Protein AF-A0A8J6KWZ3-F1 (afdb_monomer_lite)

Foldseek 3Di:
DVVPCPVVNLVVLVVLVVVVVVDPDRDDDDPVSVVSNVCVPDPPSVVVVLVVVLVVCVVVLVVVLVVLVVLVVVVVVVPDCVVVVVQVVVLQVFLVVCVVPPVGNDDPGDDPVCVVVVVVDDDPDDDDDDDPDPDPDVVSVVVNVPDDPVVSVVSVVVNVCSVVPPD

Radius of gyration: 32.58 Å; chains: 1; bounding box: 69×34×87 Å

pLDDT: mean 71.73, std 14.13, range [34.28, 93.94]

Secondary structure (DSSP, 8-state):
-GGGS-HHHHHHHHHHHHHHTT-TTPPPPPHHHHHHHHHHTSTTHHHHHHHHHHHHHHHHHHHHHHHHHHHHHHHHHT-SHHHHHHHHHHHHHHHHHTTT-TTTSS-S---GGGGGGGGG---SS---------PPPHHHHHHHHH--HHHHHHHHHHHHHHHHT--

Structure (mmCIF, N/CA/C/O backbone):
data_AF-A0A8J6KWZ3-F1
#
_entry.id   AF-A0A8J6KWZ3-F1
#
loop_
_atom_site.group_PDB
_atom_site.id
_atom_site.type_symbol
_atom_site.label_atom_id
_atom_site.label_alt_id
_atom_site.label_comp_id
_atom_site.label_asym_id
_atom_site.label_entity_id
_atom_site.label_seq_id
_atom_site.pdbx_PDB_ins_code
_atom_site.Cartn_x
_atom_site.Cartn_y
_atom_site.Cartn_z
_atom_site.occupancy
_atom_site.B_iso_or_equiv
_atom_site.auth_seq_id
_atom_site.auth_comp_id
_atom_site.auth_asym_id
_atom_site.auth_atom_id
_atom_site.pdbx_PDB_model_num
ATOM 1 N N . PHE A 1 1 ? -6.671 -6.150 21.571 1.00 34.28 1 PHE A N 1
ATOM 2 C CA . PHE A 1 1 ? -7.183 -5.910 22.936 1.00 34.28 1 PHE A CA 1
ATOM 3 C C . PHE A 1 1 ? -8.711 -5.976 22.992 1.00 34.28 1 PHE A C 1
ATO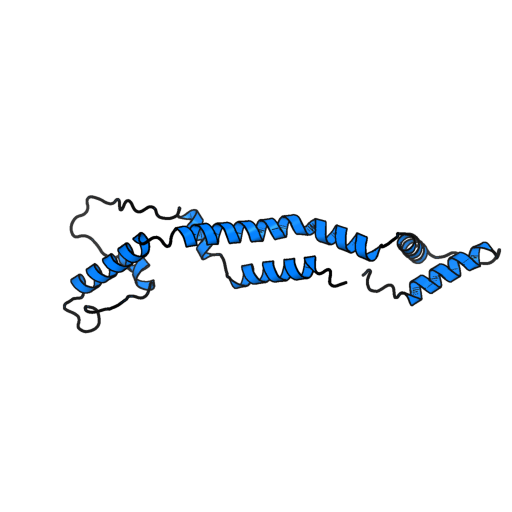M 5 O O . PHE A 1 1 ? -9.200 -6.754 23.791 1.00 34.28 1 PHE A O 1
ATOM 12 N N . PHE A 1 2 ? -9.466 -5.283 22.126 1.00 42.06 2 PHE A N 1
ATOM 13 C CA . PHE A 1 2 ? -10.944 -5.263 22.202 1.00 42.06 2 PHE A CA 1
ATOM 14 C C . PHE A 1 2 ? -11.694 -6.462 21.596 1.00 42.06 2 PHE A C 1
ATOM 16 O O . PHE A 1 2 ? -12.779 -6.770 22.063 1.00 42.06 2 PHE A O 1
ATOM 23 N N . GLN A 1 3 ? -11.103 -7.216 20.662 1.00 44.75 3 GLN A N 1
ATOM 24 C CA . GLN A 1 3 ? -11.673 -8.490 20.170 1.00 44.75 3 GLN A CA 1
ATOM 25 C C . GLN A 1 3 ? -11.724 -9.608 21.236 1.00 44.75 3 GLN A C 1
ATOM 27 O O . GLN A 1 3 ? -12.146 -10.719 20.938 1.00 44.75 3 GLN A O 1
ATOM 32 N N . ARG A 1 4 ? -11.234 -9.354 22.458 1.00 43.41 4 ARG A N 1
ATOM 33 C CA . ARG A 1 4 ? -11.004 -10.384 23.481 1.00 43.41 4 ARG A CA 1
ATOM 34 C C . ARG A 1 4 ? -11.913 -10.283 24.703 1.00 43.41 4 ARG A C 1
ATOM 36 O O . ARG A 1 4 ? -11.865 -11.187 25.527 1.00 43.41 4 ARG A O 1
ATOM 43 N N . ALA A 1 5 ? -12.734 -9.239 24.811 1.00 51.12 5 ALA A N 1
ATOM 44 C CA . ALA A 1 5 ? -13.863 -9.284 25.728 1.00 51.12 5 ALA A CA 1
ATOM 45 C C . ALA A 1 5 ? -14.888 -10.228 25.089 1.00 51.12 5 ALA A C 1
ATOM 47 O O . ALA A 1 5 ? -15.648 -9.829 24.207 1.00 51.12 5 ALA A O 1
ATOM 48 N N . HIS A 1 6 ? -14.802 -11.515 25.432 1.00 57.03 6 HIS A N 1
ATOM 49 C CA . HIS A 1 6 ? -15.751 -12.523 24.972 1.00 57.03 6 HIS A CA 1
ATOM 50 C C . HIS A 1 6 ? -17.168 -12.019 25.272 1.00 57.03 6 HIS A C 1
ATOM 52 O O . HIS A 1 6 ? -17.401 -11.494 26.362 1.00 57.03 6 HIS A O 1
ATOM 58 N N . SER A 1 7 ? -18.118 -12.180 24.343 1.00 59.66 7 SER A N 1
ATOM 59 C CA . SER A 1 7 ? -19.528 -11.828 24.586 1.00 59.66 7 SER A CA 1
ATOM 60 C C . SER A 1 7 ? -20.038 -12.386 25.919 1.00 59.66 7 SER A C 1
ATOM 62 O O . SER A 1 7 ? -20.806 -11.714 26.595 1.00 59.66 7 SER A O 1
ATOM 64 N N . ASP A 1 8 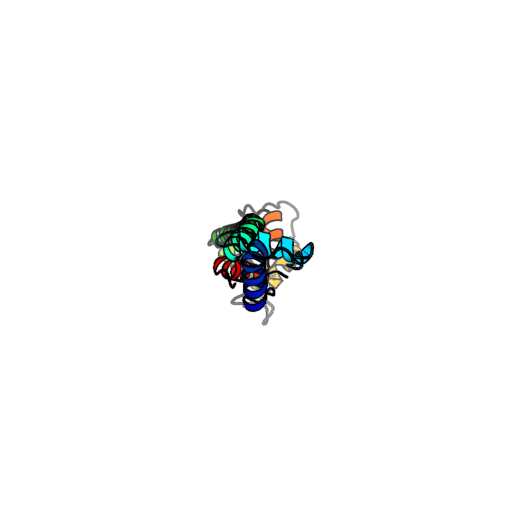? -19.521 -13.540 26.349 1.00 58.34 8 ASP A N 1
ATOM 65 C CA . ASP A 1 8 ? -19.830 -14.182 27.630 1.00 58.34 8 ASP A CA 1
ATOM 66 C C . ASP A 1 8 ? -19.399 -13.369 28.870 1.00 58.34 8 ASP A C 1
ATOM 68 O O . ASP A 1 8 ? -20.026 -13.473 29.924 1.00 58.34 8 ASP A O 1
ATOM 72 N N . GLU A 1 9 ? -18.322 -12.581 28.787 1.00 63.56 9 GLU A N 1
ATOM 73 C CA . GLU A 1 9 ? -17.855 -11.707 29.875 1.00 63.56 9 GLU A CA 1
ATOM 74 C C . GLU A 1 9 ? -18.677 -10.417 29.940 1.00 63.56 9 GLU A C 1
ATOM 76 O O . GLU A 1 9 ? -19.083 -10.011 31.028 1.00 63.56 9 GLU A O 1
ATOM 81 N N . LEU A 1 10 ? -18.997 -9.828 28.781 1.00 64.69 10 LEU A N 1
ATOM 82 C CA . LEU A 1 10 ? -19.888 -8.666 28.689 1.00 64.69 10 LEU A CA 1
ATOM 83 C C . LEU A 1 10 ? -21.315 -8.995 29.156 1.00 64.69 10 LEU A C 1
ATOM 85 O O . LEU A 1 10 ? -21.965 -8.194 29.821 1.00 64.69 10 LEU A O 1
ATOM 89 N N . GLU A 1 11 ? -21.814 -10.187 28.832 1.00 65.50 11 GLU A N 1
ATOM 90 C CA . GLU A 1 11 ? -23.158 -10.606 29.229 1.00 65.50 11 GLU A CA 1
ATOM 91 C C . GLU A 1 11 ? -23.243 -10.855 30.746 1.00 65.50 11 GLU A C 1
ATOM 93 O O . GLU A 1 11 ? -24.266 -10.584 31.380 1.00 65.50 11 GLU A O 1
ATOM 98 N N . LYS A 1 12 ? -22.150 -11.333 31.360 1.00 67.38 12 LYS A N 1
ATOM 99 C CA . LYS A 1 12 ? -22.035 -11.472 32.820 1.00 67.38 12 LYS A CA 1
ATOM 100 C C . LYS A 1 12 ? -22.007 -10.114 33.516 1.00 67.38 12 LYS A C 1
ATOM 102 O O . LYS A 1 12 ? -22.691 -9.961 34.529 1.00 67.38 12 LYS A O 1
ATOM 107 N N . THR A 1 13 ? -21.279 -9.131 32.982 1.00 66.31 13 THR A N 1
ATOM 108 C CA . THR A 1 13 ? -21.238 -7.776 33.555 1.00 66.31 13 THR A CA 1
ATOM 109 C C . THR A 1 13 ? -22.562 -7.030 33.361 1.00 66.31 13 THR A C 1
ATOM 111 O O . THR A 1 13 ? -23.025 -6.382 34.300 1.00 66.31 13 THR A O 1
ATOM 114 N N . GLU A 1 14 ? -23.254 -7.196 32.226 1.00 66.25 14 GLU A N 1
ATOM 115 C CA . GLU A 1 14 ? -24.616 -6.673 32.033 1.00 66.25 14 GLU A CA 1
ATOM 116 C C . GLU A 1 14 ? -25.624 -7.283 33.018 1.00 66.25 14 GLU A C 1
ATOM 118 O O . GLU A 1 14 ? -26.388 -6.552 33.656 1.00 66.25 14 GLU A O 1
ATOM 123 N N . LYS A 1 15 ? -25.635 -8.616 33.169 1.00 68.81 15 LYS A N 1
ATOM 124 C CA . LYS A 1 15 ? -26.536 -9.312 34.104 1.00 68.81 15 LYS A CA 1
ATOM 125 C C . LYS A 1 15 ? -26.267 -8.893 35.549 1.00 68.81 15 LYS A C 1
ATOM 127 O O . LYS A 1 15 ? -27.215 -8.635 36.291 1.00 68.81 15 LYS A O 1
ATOM 132 N N . HIS A 1 16 ? -24.995 -8.761 35.933 1.00 66.12 16 HIS A N 1
ATOM 133 C CA . HIS A 1 16 ? -24.601 -8.291 37.264 1.00 66.12 16 HIS A CA 1
ATOM 134 C C . HIS A 1 16 ? -25.020 -6.835 37.507 1.00 66.12 16 HIS A C 1
ATOM 136 O O . HIS A 1 16 ? -25.589 -6.537 38.555 1.00 66.12 16 HIS A O 1
ATOM 142 N N . SER A 1 17 ? -24.834 -5.942 36.530 1.00 62.84 17 SER A N 1
ATOM 143 C CA . SER A 1 17 ? -25.254 -4.532 36.608 1.00 62.84 17 SER A CA 1
ATOM 144 C C . SER A 1 17 ? -26.777 -4.390 36.757 1.00 62.84 17 SER A C 1
ATOM 146 O O . SER A 1 17 ? -27.257 -3.636 37.607 1.00 62.84 17 SER A O 1
ATOM 148 N N . ARG A 1 18 ? -27.558 -5.177 36.000 1.00 64.12 18 ARG A N 1
ATOM 149 C CA . ARG A 1 18 ? -29.030 -5.177 36.083 1.00 64.12 18 ARG A CA 1
ATOM 150 C C . ARG A 1 18 ? -29.545 -5.761 37.403 1.00 64.12 18 ARG A C 1
ATOM 152 O O . ARG A 1 18 ? -30.416 -5.155 38.011 1.00 64.12 18 ARG A O 1
ATOM 159 N N . SER A 1 19 ? -28.987 -6.876 37.888 1.00 60.16 19 SER A N 1
ATOM 160 C CA . SER A 1 19 ? -29.378 -7.467 39.183 1.00 60.16 19 SER A CA 1
ATOM 161 C C . SER A 1 19 ? -28.928 -6.662 40.405 1.00 60.16 19 SER A C 1
ATOM 163 O O . SER A 1 19 ? -29.512 -6.817 41.476 1.00 60.16 19 SER A O 1
ATOM 165 N N . SER A 1 20 ? -27.906 -5.814 40.269 1.00 58.50 20 SER A N 1
ATOM 166 C CA . SER A 1 20 ? -27.387 -5.006 41.379 1.00 58.50 20 SER A CA 1
ATOM 167 C C . SER A 1 20 ? -28.280 -3.817 41.741 1.00 58.50 20 SER A C 1
ATOM 169 O O . SER A 1 20 ? -28.216 -3.346 42.871 1.00 58.50 20 SER A O 1
ATOM 171 N N . LYS A 1 21 ? -29.141 -3.349 40.825 1.00 55.16 21 LYS A N 1
ATOM 172 C CA . LYS A 1 21 ? -30.068 -2.233 41.090 1.00 55.16 21 LYS A CA 1
ATOM 173 C C . LYS A 1 21 ? -31.198 -2.580 42.069 1.00 55.16 21 LYS A C 1
ATOM 175 O O . LYS A 1 21 ? -31.728 -1.668 42.692 1.00 55.16 21 LYS A O 1
ATOM 180 N N . ASP A 1 22 ? -31.505 -3.866 42.250 1.00 54.03 22 ASP A N 1
ATOM 181 C CA . ASP A 1 22 ? -32.631 -4.339 43.074 1.00 54.03 22 ASP A CA 1
ATOM 182 C C . ASP A 1 22 ? -32.209 -4.943 44.430 1.00 54.03 22 ASP A C 1
ATOM 184 O O . ASP A 1 22 ? -33.054 -5.414 45.191 1.00 54.03 22 ASP A O 1
ATOM 188 N N . LYS A 1 23 ? -30.909 -4.969 44.764 1.00 54.16 23 LYS A N 1
ATOM 189 C CA . LYS A 1 23 ? -30.408 -5.565 46.016 1.00 54.16 23 LYS A CA 1
ATOM 190 C C . LYS A 1 23 ? -29.412 -4.645 46.719 1.00 54.16 23 LYS A C 1
ATOM 192 O O . LYS A 1 23 ? -28.315 -4.434 46.217 1.00 54.16 23 LYS A O 1
ATOM 197 N N . GLU A 1 24 ? -29.740 -4.225 47.945 1.00 54.19 24 GLU A N 1
ATOM 198 C CA . GLU A 1 24 ? -28.895 -3.398 48.837 1.00 54.19 24 GLU A CA 1
ATOM 199 C C . GLU A 1 24 ? -27.493 -3.980 49.150 1.00 54.19 24 GLU A C 1
ATOM 201 O O . GLU A 1 24 ? -26.665 -3.289 49.729 1.00 54.19 24 GLU A O 1
ATOM 206 N N . ASN A 1 25 ? -27.184 -5.221 48.744 1.00 52.22 25 ASN A N 1
ATOM 207 C CA . ASN A 1 25 ? -25.918 -5.919 49.028 1.00 52.22 25 ASN A CA 1
ATOM 208 C C . ASN A 1 25 ? -25.148 -6.368 47.772 1.00 52.22 25 ASN A C 1
ATOM 210 O O . ASN A 1 25 ? -24.382 -7.335 47.811 1.00 52.22 25 ASN A O 1
ATOM 214 N N . ALA A 1 26 ? -25.367 -5.726 46.627 1.00 60.16 26 ALA A N 1
ATOM 215 C CA . ALA A 1 26 ? -24.655 -6.092 45.414 1.00 60.16 26 ALA A CA 1
ATOM 216 C C . ALA A 1 26 ? -23.197 -5.595 45.422 1.00 60.16 26 ALA A C 1
ATOM 218 O O . ALA A 1 26 ? -22.923 -4.424 45.680 1.00 60.16 26 ALA A O 1
ATOM 219 N N . LYS A 1 27 ? -22.248 -6.493 45.115 1.00 66.31 27 LYS A N 1
ATOM 220 C CA . LYS A 1 27 ? -20.834 -6.134 44.912 1.00 66.31 27 LYS A CA 1
ATOM 221 C C . LYS A 1 27 ? -20.740 -5.067 43.821 1.00 66.31 27 LYS A C 1
ATOM 223 O O . LYS A 1 27 ? -21.133 -5.330 42.685 1.00 66.31 27 LYS A O 1
ATOM 228 N N . SER A 1 28 ? -20.202 -3.897 44.162 1.00 69.94 28 SER A N 1
ATOM 229 C CA . SER A 1 28 ? -19.909 -2.844 43.190 1.00 69.94 28 SER A CA 1
ATOM 230 C C . SER A 1 28 ? -18.895 -3.356 42.166 1.00 69.94 28 SER A C 1
ATOM 232 O O . SER A 1 28 ? -17.880 -3.924 42.571 1.00 69.94 28 SER A O 1
ATOM 234 N N . LEU A 1 29 ? -19.151 -3.128 40.877 1.00 72.81 29 LEU A N 1
ATOM 235 C CA . LEU A 1 29 ? -18.184 -3.389 39.804 1.00 72.81 29 LEU A CA 1
ATOM 236 C C . LEU A 1 29 ? -16.874 -2.645 40.090 1.00 72.81 29 LEU A C 1
ATOM 238 O O . LEU A 1 29 ? -16.911 -1.495 40.546 1.00 72.81 29 LEU A O 1
ATOM 242 N N . ASP A 1 30 ? -15.733 -3.272 39.822 1.00 81.31 30 ASP A N 1
ATOM 243 C CA . ASP A 1 30 ? -14.441 -2.592 39.915 1.00 81.31 30 ASP A CA 1
ATOM 244 C C . ASP A 1 30 ? -14.219 -1.626 38.727 1.00 81.31 30 ASP A C 1
ATOM 246 O O . ASP A 1 30 ? -15.001 -1.583 37.777 1.00 81.31 30 ASP A O 1
ATOM 250 N N . LYS A 1 31 ? -13.194 -0.763 38.785 1.00 82.25 31 LYS A N 1
ATOM 251 C CA . LYS A 1 31 ? -12.993 0.280 37.753 1.00 82.25 31 LYS A CA 1
ATOM 252 C C . LYS A 1 31 ? -12.809 -0.291 36.329 1.00 82.25 31 LYS A C 1
ATOM 254 O O . LYS A 1 31 ? -13.389 0.282 35.406 1.00 82.25 31 LYS A O 1
ATOM 259 N N . PRO A 1 32 ? -12.032 -1.373 36.107 1.00 84.19 32 PRO A N 1
ATOM 260 C CA . PRO A 1 32 ? -11.965 -2.037 34.803 1.00 84.19 32 PRO A CA 1
ATOM 261 C C . PRO A 1 32 ? -13.314 -2.579 34.311 1.00 84.19 32 PRO A C 1
ATOM 263 O O . PRO A 1 32 ? -13.650 -2.389 33.142 1.00 84.19 32 PRO A O 1
ATOM 266 N N . GLU A 1 33 ? -14.102 -3.212 35.183 1.00 80.69 33 GLU A N 1
ATOM 267 C CA . GLU A 1 33 ? -15.428 -3.732 34.837 1.00 80.69 33 GLU A CA 1
ATOM 268 C C . GLU A 1 33 ? -16.424 -2.609 34.514 1.00 80.69 33 GLU A C 1
ATOM 270 O O . GLU A 1 33 ? -17.189 -2.724 33.554 1.00 80.69 33 GLU A O 1
ATOM 275 N N . GLN A 1 34 ? -16.384 -1.498 35.261 1.00 81.19 34 GLN A N 1
ATOM 276 C CA . GLN A 1 34 ? -17.176 -0.295 34.972 1.00 81.19 34 GLN A CA 1
ATOM 277 C C . GLN A 1 34 ? -16.845 0.270 33.587 1.00 81.19 34 GLN A C 1
ATOM 279 O O . GLN A 1 34 ? -17.754 0.550 32.812 1.00 81.19 34 GLN A O 1
ATOM 284 N N . PHE A 1 35 ? -15.558 0.371 33.243 1.00 85.50 35 PHE A N 1
ATOM 285 C CA . PHE A 1 35 ? -15.124 0.841 31.927 1.00 85.50 35 PHE A CA 1
ATOM 286 C C . PHE A 1 35 ? -15.617 -0.070 30.793 1.00 85.50 35 PHE A C 1
ATOM 288 O O . PHE A 1 35 ? -16.139 0.414 29.791 1.00 85.50 35 PHE A O 1
ATOM 295 N N . LEU A 1 36 ? -15.497 -1.394 30.946 1.00 82.75 36 LEU A N 1
ATOM 296 C CA . LEU A 1 36 ? -15.991 -2.348 29.945 1.00 82.75 36 LEU A CA 1
ATOM 297 C C . LEU A 1 36 ? -17.515 -2.282 29.780 1.00 82.75 36 LEU A C 1
ATOM 299 O O . LEU A 1 36 ? -18.005 -2.367 28.655 1.00 82.75 36 LEU A O 1
ATOM 303 N N . TYR A 1 37 ? -18.252 -2.091 30.876 1.00 82.12 37 TYR A N 1
ATOM 304 C CA . TYR A 1 37 ? -19.698 -1.882 30.837 1.00 82.12 37 TYR A CA 1
ATOM 305 C C . TYR A 1 37 ? -20.067 -0.565 30.136 1.00 82.12 37 TYR A C 1
ATOM 307 O O . TYR A 1 37 ? -20.959 -0.540 29.297 1.00 82.12 37 TYR A O 1
ATOM 315 N N . GLU A 1 38 ? -19.362 0.536 30.398 1.00 85.12 38 GLU A N 1
ATOM 316 C CA . GLU A 1 38 ? -19.606 1.794 29.680 1.00 85.12 38 GLU A CA 1
ATOM 317 C C . GLU A 1 38 ? -19.361 1.658 28.171 1.00 85.12 38 GLU A C 1
ATOM 319 O O . GLU A 1 38 ? -20.149 2.165 27.371 1.00 85.12 38 GLU A O 1
ATOM 324 N N . LEU A 1 39 ? -18.324 0.918 27.765 1.00 85.12 39 LEU A N 1
ATOM 325 C CA . LEU A 1 39 ? -18.084 0.618 26.353 1.00 85.12 39 LEU A CA 1
ATOM 326 C C . LEU A 1 39 ? -19.193 -0.243 25.738 1.00 85.12 39 LEU A C 1
ATOM 328 O O . LEU A 1 39 ? -19.544 -0.026 24.577 1.00 85.12 39 LEU A O 1
ATOM 332 N N . SER A 1 40 ? -19.770 -1.188 26.490 1.00 82.00 40 SER A N 1
ATOM 333 C CA . SER A 1 40 ? -20.856 -2.041 25.989 1.00 82.00 40 SER A CA 1
ATOM 334 C C . SER A 1 40 ? -22.147 -1.275 25.718 1.00 82.00 40 SER A C 1
ATOM 336 O O . SER A 1 40 ? -22.949 -1.699 24.891 1.00 82.00 40 SER A O 1
ATOM 338 N N . LEU A 1 41 ? -22.356 -0.141 26.393 1.00 87.06 41 LEU A N 1
ATOM 339 C CA . LEU A 1 41 ? -23.508 0.729 26.150 1.00 87.06 41 LEU A CA 1
ATOM 340 C C . LEU A 1 41 ? -23.410 1.487 24.818 1.00 87.06 41 LEU A C 1
ATOM 342 O O . LEU A 1 41 ? -24.406 2.053 24.362 1.00 87.06 41 LEU A O 1
ATOM 346 N N . ILE A 1 42 ? -22.235 1.517 24.180 1.00 89.19 42 ILE A N 1
ATOM 347 C CA . ILE A 1 42 ? -22.042 2.206 22.906 1.00 89.19 42 ILE A CA 1
ATOM 348 C C . ILE A 1 42 ? -22.629 1.347 21.773 1.00 89.19 42 ILE A C 1
ATOM 350 O O . ILE A 1 42 ? -22.138 0.248 21.503 1.00 89.19 42 ILE A O 1
ATOM 354 N N . PRO A 1 43 ? -23.637 1.845 21.033 1.00 89.12 43 PRO A N 1
ATOM 355 C CA . PRO A 1 43 ? -24.236 1.088 19.944 1.00 89.12 43 PRO A CA 1
ATOM 356 C C . PRO A 1 43 ? -23.238 0.902 18.799 1.00 89.12 43 PRO A C 1
ATOM 358 O O . PRO A 1 43 ? -22.643 1.879 18.324 1.00 89.12 43 PRO A O 1
ATOM 361 N N . ASN A 1 44 ? -23.118 -0.336 18.313 1.00 87.88 44 ASN A N 1
ATOM 362 C CA . ASN A 1 44 ? -22.195 -0.730 17.241 1.00 87.88 44 ASN A CA 1
ATOM 363 C C . ASN A 1 44 ? -20.739 -0.344 17.564 1.00 87.88 44 ASN A C 1
ATOM 365 O O . ASN A 1 44 ? -20.034 0.254 16.747 1.00 87.88 44 ASN A O 1
ATOM 369 N N . PHE A 1 45 ? -20.312 -0.576 18.812 1.00 88.94 45 PHE A N 1
ATOM 370 C CA . PHE A 1 45 ? -18.989 -0.180 19.297 1.00 88.94 45 PHE A CA 1
ATOM 371 C C . PHE A 1 45 ? -17.856 -0.710 18.407 1.00 88.94 45 PHE A C 1
ATOM 373 O O . PHE A 1 45 ? -16.967 0.052 18.028 1.00 88.94 45 PHE A O 1
ATOM 380 N N . SER A 1 46 ? -17.916 -1.991 18.032 1.00 85.44 46 SER A N 1
ATOM 381 C CA . SER A 1 46 ? -16.898 -2.644 17.202 1.00 85.44 46 SER A CA 1
ATOM 382 C C . SER A 1 46 ? -16.757 -1.967 15.835 1.00 85.44 46 SER A C 1
ATOM 384 O O . SER A 1 46 ? -15.660 -1.583 15.429 1.00 85.44 46 SER A O 1
ATOM 386 N N . GLU A 1 47 ? -17.880 -1.722 15.162 1.00 87.50 47 GLU A N 1
ATOM 387 C CA . GLU A 1 47 ? -17.948 -1.079 13.851 1.00 87.50 47 GLU A CA 1
ATOM 388 C C . GLU A 1 47 ? -17.464 0.370 13.921 1.00 87.50 47 GLU A C 1
ATOM 390 O O . GLU A 1 47 ? -16.756 0.840 13.032 1.00 87.50 47 GLU A O 1
ATOM 395 N N . ARG A 1 48 ? -17.802 1.090 14.997 1.00 92.06 48 ARG A N 1
ATOM 396 C CA . ARG A 1 48 ? -17.334 2.464 15.216 1.00 92.06 48 ARG A CA 1
ATOM 397 C C . ARG A 1 48 ? -15.827 2.520 15.425 1.00 92.06 48 ARG A C 1
ATOM 399 O O . ARG A 1 48 ? -15.176 3.357 14.806 1.00 92.06 48 ARG A O 1
ATOM 406 N N . VAL A 1 49 ? -15.271 1.636 16.255 1.00 90.44 49 VAL A N 1
ATOM 407 C CA . VAL A 1 49 ? -13.819 1.543 16.470 1.00 90.44 49 VAL A CA 1
ATOM 408 C C . VAL A 1 49 ? -13.114 1.191 15.166 1.00 90.44 49 VAL A C 1
ATOM 410 O O . VAL A 1 49 ? -12.132 1.841 14.812 1.00 90.44 49 VAL A O 1
ATOM 413 N N . PHE A 1 50 ? -13.646 0.226 14.416 1.00 89.19 50 PHE A N 1
ATOM 414 C CA . PHE A 1 50 ? -13.143 -0.120 13.093 1.00 89.19 50 PHE A CA 1
ATOM 415 C C . PHE A 1 50 ? -13.134 1.096 12.153 1.00 89.19 50 PHE A C 1
ATOM 417 O O . PHE A 1 50 ? -12.091 1.416 11.586 1.00 89.19 50 PHE A O 1
ATOM 424 N N . CYS A 1 51 ? -14.248 1.826 12.041 1.00 90.94 51 CYS A N 1
ATOM 425 C CA . CYS A 1 51 ? -14.345 3.020 11.202 1.00 90.94 51 CYS A CA 1
ATOM 426 C C . CYS A 1 51 ? -13.352 4.114 11.613 1.00 90.94 51 CYS A C 1
ATOM 428 O O . CYS A 1 51 ? -12.728 4.716 10.743 1.00 90.94 51 CYS A O 1
ATOM 430 N N . ILE A 1 52 ? -13.180 4.367 12.914 1.00 92.25 52 ILE A N 1
ATOM 431 C CA . ILE A 1 52 ? -12.231 5.366 13.430 1.00 92.25 52 ILE A CA 1
ATOM 432 C C . ILE A 1 52 ? -10.794 4.978 13.062 1.00 92.25 52 ILE A C 1
ATOM 434 O O . ILE A 1 52 ? -10.038 5.805 12.547 1.00 92.25 52 ILE A O 1
ATOM 438 N N . LEU A 1 53 ? -10.421 3.715 13.285 1.00 89.75 53 LEU A N 1
ATOM 439 C CA . LEU A 1 53 ? -9.093 3.211 12.940 1.00 89.75 53 LEU A CA 1
ATOM 440 C C . LEU A 1 53 ? -8.858 3.268 11.428 1.00 89.75 53 LEU A C 1
ATOM 442 O O . LEU A 1 53 ? -7.837 3.798 10.993 1.00 89.75 53 LEU A O 1
ATOM 446 N N . PHE A 1 54 ? -9.822 2.809 10.631 1.00 90.62 54 PHE A N 1
ATOM 447 C CA . PHE A 1 54 ? -9.758 2.861 9.173 1.00 90.62 54 PHE A CA 1
ATOM 448 C C . PHE A 1 54 ? -9.591 4.298 8.664 1.00 90.62 54 PHE A C 1
ATOM 450 O O . PHE A 1 54 ? -8.687 4.574 7.874 1.00 90.62 54 PHE A O 1
ATOM 457 N N . GLN A 1 55 ? -10.416 5.234 9.147 1.00 92.94 55 GLN A N 1
ATOM 458 C CA . GLN A 1 55 ? -10.336 6.645 8.764 1.00 92.94 55 GLN A CA 1
ATOM 459 C C . GLN A 1 55 ? -8.965 7.247 9.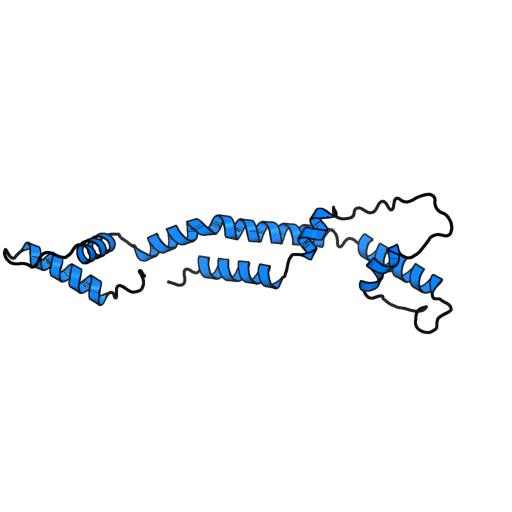080 1.00 92.94 55 GLN A C 1
ATOM 461 O O . GLN A 1 55 ? -8.441 8.003 8.261 1.00 92.94 55 GLN A O 1
ATOM 466 N N . SER A 1 56 ? -8.361 6.879 10.216 1.00 92.12 56 SER A N 1
ATOM 467 C CA . SER A 1 56 ? -7.052 7.402 10.618 1.00 92.12 56 SER A CA 1
ATOM 468 C C . SER A 1 56 ? -5.927 7.065 9.631 1.00 92.12 56 SER A C 1
ATOM 470 O O . SER A 1 56 ? -5.004 7.858 9.467 1.00 92.12 56 SER A O 1
ATOM 472 N N . THR A 1 57 ? -6.019 5.934 8.921 1.00 89.25 57 THR A N 1
ATOM 473 C CA . THR A 1 57 ? -4.967 5.451 8.006 1.00 89.25 57 THR A CA 1
ATOM 474 C C . THR A 1 57 ? -5.337 5.532 6.525 1.00 89.25 57 THR A C 1
ATOM 476 O O . THR A 1 57 ? -4.476 5.349 5.658 1.00 89.25 57 THR A O 1
ATOM 479 N N . PHE A 1 58 ? -6.609 5.780 6.200 1.00 92.88 58 PHE A N 1
ATOM 480 C CA . PHE A 1 58 ? -7.106 5.740 4.824 1.00 92.88 58 PHE A CA 1
ATOM 481 C C . PHE A 1 58 ? -6.457 6.805 3.937 1.00 92.88 58 PHE A C 1
ATOM 483 O O . PHE A 1 58 ? -5.985 6.485 2.847 1.00 92.88 58 PHE A O 1
ATOM 490 N N . SER A 1 59 ? -6.389 8.051 4.419 1.00 93.94 59 SER A N 1
ATOM 491 C CA . SER A 1 59 ? -5.859 9.185 3.648 1.00 93.94 59 SER A CA 1
ATOM 492 C C . SER A 1 59 ? -4.408 8.959 3.215 1.00 93.94 59 SER A C 1
ATOM 494 O O . SER A 1 59 ? -4.064 9.118 2.043 1.00 93.94 59 SER A O 1
ATOM 496 N N . GLU A 1 60 ? -3.559 8.498 4.133 1.00 91.81 60 GLU A N 1
ATOM 497 C CA . GLU A 1 60 ? -2.163 8.184 3.826 1.00 91.81 60 GLU A CA 1
ATOM 498 C C . GLU A 1 60 ? -2.056 7.031 2.817 1.00 91.81 60 GLU A C 1
ATOM 500 O O . GLU A 1 60 ? -1.316 7.120 1.833 1.00 91.81 60 GLU A O 1
ATOM 505 N N . SER A 1 61 ? -2.848 5.975 3.020 1.00 92.00 61 SER A N 1
ATOM 506 C CA . SER A 1 61 ? -2.835 4.783 2.169 1.00 92.00 61 SER A CA 1
ATOM 507 C C . SER A 1 61 ? -3.249 5.105 0.732 1.00 92.00 61 SER A C 1
ATOM 509 O O . SER A 1 61 ? -2.556 4.715 -0.211 1.00 92.00 61 SER A O 1
ATOM 511 N N . ILE A 1 62 ? -4.339 5.860 0.545 1.00 93.50 62 ILE A N 1
ATOM 512 C CA . ILE A 1 62 ? -4.800 6.240 -0.793 1.00 93.50 62 ILE A CA 1
ATOM 513 C C . ILE A 1 62 ? -3.829 7.218 -1.459 1.00 93.50 62 ILE A C 1
ATOM 515 O O . ILE A 1 62 ? -3.511 7.038 -2.630 1.00 93.50 62 ILE A O 1
ATOM 519 N N . CYS A 1 63 ? -3.269 8.185 -0.721 1.00 93.56 63 CYS A N 1
ATOM 520 C CA . CYS A 1 63 ? -2.265 9.105 -1.262 1.00 93.56 63 CYS A CA 1
ATOM 521 C C . CYS A 1 63 ? -1.013 8.367 -1.756 1.00 93.56 63 CYS A C 1
ATOM 523 O O . CYS A 1 63 ? -0.493 8.685 -2.827 1.00 93.56 63 CYS A O 1
ATOM 525 N N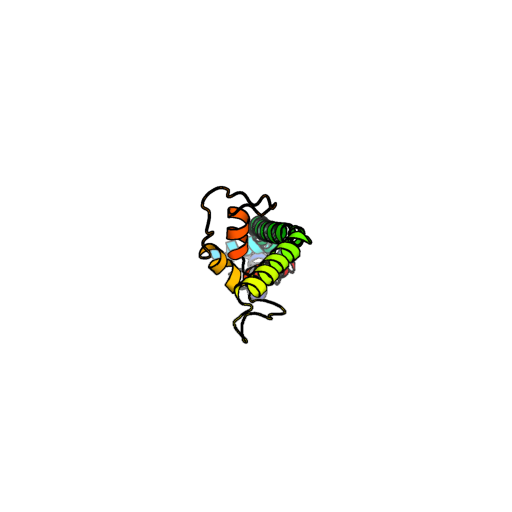 . SER A 1 64 ? -0.534 7.374 -1.000 1.00 90.38 64 SER A N 1
ATOM 526 C CA . SER A 1 64 ? 0.606 6.538 -1.396 1.00 90.38 64 SER A CA 1
ATOM 527 C C . SER A 1 64 ? 0.331 5.792 -2.706 1.00 90.38 64 SER A C 1
ATOM 529 O O . SER A 1 64 ? 1.136 5.843 -3.640 1.00 90.38 64 SER A O 1
ATOM 531 N N . ILE A 1 65 ? -0.837 5.149 -2.806 1.00 92.50 65 ILE A N 1
ATOM 532 C CA . ILE A 1 65 ? -1.251 4.399 -3.998 1.00 92.50 65 ILE A CA 1
ATOM 533 C C . ILE A 1 65 ? -1.414 5.334 -5.203 1.00 92.50 65 ILE A C 1
ATOM 535 O O . ILE A 1 65 ? -0.904 5.017 -6.277 1.00 92.50 65 ILE A O 1
ATOM 539 N N . SER A 1 66 ? -2.058 6.491 -5.033 1.00 93.00 66 SER A N 1
ATOM 540 C CA . SER A 1 66 ? -2.267 7.463 -6.113 1.00 93.00 66 SER A CA 1
ATOM 541 C C . SER A 1 66 ? -0.947 7.979 -6.685 1.00 93.00 66 SER A C 1
ATOM 543 O O . SER A 1 66 ? -0.765 7.948 -7.897 1.00 93.00 66 SER A O 1
ATOM 545 N N . ARG A 1 67 ? 0.026 8.347 -5.838 1.00 88.56 67 ARG A N 1
ATOM 546 C CA . ARG A 1 67 ? 1.357 8.795 -6.299 1.00 88.56 67 ARG A CA 1
ATOM 547 C C . ARG A 1 67 ? 2.078 7.724 -7.113 1.00 88.56 67 ARG A C 1
ATOM 549 O O . ARG A 1 67 ? 2.657 8.010 -8.159 1.00 88.56 67 ARG A O 1
ATOM 556 N N . LYS A 1 68 ? 2.030 6.479 -6.637 1.00 84.94 68 LYS A N 1
ATOM 557 C CA . LYS A 1 68 ? 2.600 5.318 -7.331 1.00 84.94 68 LYS A CA 1
ATOM 558 C C . LYS A 1 68 ? 1.923 5.080 -8.687 1.00 84.94 68 LYS A C 1
ATOM 560 O O . LYS A 1 68 ? 2.601 4.789 -9.668 1.00 84.94 68 LYS A O 1
ATOM 565 N N . LEU A 1 69 ? 0.603 5.247 -8.763 1.00 88.25 69 LEU A N 1
ATOM 566 C CA . LEU A 1 69 ? -0.154 5.115 -10.006 1.00 88.25 69 LEU A CA 1
ATOM 567 C C . LEU A 1 69 ? 0.160 6.239 -11.005 1.00 88.25 69 LEU A C 1
ATOM 569 O O . LEU A 1 69 ? 0.383 5.954 -12.179 1.00 88.25 69 LEU A O 1
ATOM 573 N N . GLU A 1 70 ? 0.226 7.491 -10.554 1.00 86.62 70 GLU A N 1
ATOM 574 C CA . GLU A 1 70 ? 0.588 8.645 -11.388 1.00 86.62 70 GLU A CA 1
ATOM 575 C C . GLU A 1 70 ? 1.980 8.480 -12.006 1.00 86.62 70 GLU A C 1
ATOM 577 O O . GLU A 1 70 ? 2.178 8.744 -13.192 1.00 86.62 70 GLU A O 1
ATOM 582 N N . LEU A 1 71 ? 2.941 7.988 -11.222 1.00 81.56 71 LEU A N 1
ATOM 583 C CA . LEU A 1 71 ? 4.290 7.684 -11.692 1.00 81.56 71 LEU A CA 1
ATOM 584 C C . LEU A 1 71 ? 4.270 6.637 -12.817 1.00 81.56 71 LEU A C 1
ATOM 586 O O . LEU A 1 71 ? 4.884 6.839 -13.866 1.00 81.56 71 LEU A O 1
ATOM 590 N N . LEU A 1 72 ? 3.518 5.546 -12.632 1.00 79.44 72 LEU A N 1
ATOM 591 C CA . LEU A 1 72 ? 3.351 4.511 -13.654 1.00 79.44 72 LEU A CA 1
ATOM 592 C C . LEU A 1 72 ? 2.657 5.050 -14.911 1.00 79.44 72 LEU A C 1
ATOM 594 O O . LEU A 1 72 ? 3.080 4.733 -16.021 1.00 79.44 72 LEU A O 1
ATOM 598 N N . GLN A 1 73 ? 1.626 5.884 -14.764 1.00 76.94 73 GLN A N 1
ATOM 599 C CA . GLN A 1 73 ? 0.931 6.506 -15.895 1.00 76.94 73 GLN A CA 1
ATOM 600 C C . GLN A 1 73 ? 1.849 7.441 -16.687 1.00 76.94 73 GLN A C 1
ATOM 602 O O . GLN A 1 73 ? 1.866 7.382 -17.918 1.00 76.94 73 GLN A O 1
ATOM 607 N N . LYS A 1 74 ? 2.660 8.255 -16.001 1.00 73.00 74 LYS A N 1
ATOM 608 C CA . LYS A 1 74 ? 3.662 9.123 -16.636 1.00 73.00 74 LYS A CA 1
ATOM 609 C C . LYS A 1 74 ? 4.709 8.323 -17.409 1.00 73.00 74 LYS A C 1
ATOM 611 O O . LYS A 1 74 ? 5.077 8.718 -18.513 1.00 73.00 74 LYS A O 1
ATOM 616 N N . LEU A 1 75 ? 5.171 7.194 -16.867 1.00 68.38 75 LEU A N 1
ATOM 617 C CA . LEU A 1 75 ? 6.092 6.303 -17.578 1.00 68.38 75 LEU A CA 1
ATOM 618 C C . LEU A 1 75 ? 5.430 5.633 -18.783 1.00 68.38 75 LEU A C 1
ATOM 620 O O . LEU A 1 75 ? 6.023 5.594 -19.858 1.00 68.38 75 LEU A O 1
ATOM 624 N N . HIS A 1 76 ? 4.196 5.151 -18.632 1.00 66.69 76 HIS A N 1
ATOM 625 C CA . HIS A 1 76 ? 3.454 4.536 -19.728 1.00 66.69 76 HIS A CA 1
ATOM 626 C C . HIS A 1 76 ? 3.222 5.520 -20.881 1.00 66.69 76 HIS A C 1
ATOM 628 O O . HIS A 1 76 ? 3.426 5.157 -22.035 1.00 66.69 76 HIS A O 1
ATOM 634 N N . GLN A 1 77 ? 2.880 6.780 -20.593 1.00 57.94 77 GLN A N 1
ATOM 635 C CA . GLN A 1 77 ? 2.766 7.817 -21.627 1.00 57.94 77 GLN A CA 1
ATOM 636 C C . GLN A 1 77 ? 4.097 8.119 -22.331 1.00 57.94 77 GLN A C 1
ATOM 638 O O . GLN A 1 77 ? 4.093 8.579 -23.471 1.00 57.94 77 GLN A O 1
ATOM 643 N N . LYS A 1 78 ? 5.238 7.827 -21.696 1.00 61.22 78 LYS A N 1
ATOM 644 C CA . LYS A 1 78 ? 6.568 7.948 -22.308 1.00 61.22 78 LYS A CA 1
ATOM 645 C C . LYS A 1 78 ? 6.994 6.727 -23.124 1.00 61.22 78 LYS A C 1
ATOM 647 O O . LYS A 1 78 ? 8.030 6.802 -23.781 1.00 61.22 78 LYS A O 1
ATOM 652 N N . ASN A 1 79 ? 6.165 5.682 -23.222 1.00 58.66 79 ASN A N 1
ATOM 653 C CA . ASN A 1 79 ? 6.293 4.623 -24.235 1.00 58.66 79 ASN A CA 1
ATOM 654 C C . ASN A 1 79 ? 5.853 5.114 -25.628 1.00 58.66 79 ASN A C 1
ATOM 656 O O . ASN A 1 79 ? 5.093 4.456 -26.337 1.00 58.66 79 ASN A O 1
ATOM 660 N N . GLY A 1 80 ? 6.313 6.301 -26.021 1.00 63.00 80 GLY A N 1
ATOM 661 C CA . GLY A 1 80 ? 6.153 6.797 -27.376 1.00 63.00 80 GLY A CA 1
ATOM 662 C C . GLY A 1 80 ? 7.108 6.079 -28.337 1.00 63.00 80 GLY A C 1
ATOM 663 O O . GLY A 1 80 ? 8.126 5.524 -27.906 1.00 63.00 80 GLY A O 1
ATOM 664 N N . PRO A 1 81 ? 6.854 6.153 -29.656 1.00 60.38 81 PRO A N 1
ATOM 665 C CA . PRO A 1 81 ? 7.751 5.601 -30.673 1.00 60.38 81 PRO A CA 1
ATOM 666 C C . PRO A 1 81 ? 9.193 6.115 -30.534 1.00 60.38 81 PRO A C 1
ATOM 668 O O . PRO A 1 81 ? 10.114 5.423 -30.946 1.00 60.38 81 PRO A O 1
ATOM 671 N N . GLY A 1 82 ? 9.406 7.269 -29.888 1.00 64.25 82 GLY A N 1
ATOM 672 C CA . GLY A 1 82 ? 10.724 7.837 -29.601 1.00 64.25 82 GLY A CA 1
ATOM 673 C C . GLY A 1 82 ? 11.660 6.927 -28.798 1.00 64.25 82 GLY A C 1
ATOM 674 O O . GLY A 1 82 ? 12.841 6.862 -29.119 1.00 64.25 82 GLY A O 1
ATOM 675 N N . VAL A 1 83 ? 11.167 6.171 -27.807 1.00 69.62 83 VAL A N 1
ATOM 676 C CA . VAL A 1 83 ? 12.024 5.237 -27.044 1.00 69.62 83 VAL A CA 1
ATOM 677 C C . VAL A 1 83 ? 12.486 4.093 -27.944 1.00 69.62 83 VAL A C 1
ATOM 679 O O . VAL A 1 83 ? 13.673 3.783 -27.988 1.00 69.62 83 VAL A O 1
ATOM 682 N N . MET A 1 84 ? 11.570 3.524 -28.732 1.00 69.75 84 MET A N 1
ATOM 683 C CA . MET A 1 84 ? 11.899 2.481 -29.709 1.00 69.75 84 MET A CA 1
ATOM 684 C C . MET A 1 84 ? 12.794 3.003 -30.841 1.00 69.75 84 MET A C 1
ATOM 686 O O . MET A 1 84 ? 13.664 2.277 -31.306 1.00 69.75 84 MET A O 1
ATOM 690 N N . GLN A 1 85 ? 12.642 4.264 -31.250 1.00 67.50 85 GLN A N 1
ATOM 691 C CA . GLN A 1 85 ? 13.513 4.922 -32.227 1.00 67.50 85 GLN A CA 1
ATOM 692 C C . GLN A 1 85 ? 14.927 5.126 -31.681 1.00 67.50 85 GLN A C 1
ATOM 694 O O . GLN A 1 85 ? 15.888 4.849 -32.390 1.00 67.50 85 GLN A O 1
ATOM 699 N N . VAL A 1 86 ? 15.076 5.563 -30.426 1.00 71.00 86 VAL A N 1
ATOM 700 C CA . VAL A 1 86 ? 16.390 5.702 -29.779 1.00 71.00 86 VAL A CA 1
ATOM 701 C C . VAL A 1 86 ? 17.045 4.335 -29.602 1.00 71.00 86 VAL A C 1
ATOM 703 O O . VAL A 1 86 ? 18.211 4.183 -29.951 1.00 71.00 86 VAL A O 1
ATOM 706 N N . LEU A 1 87 ? 16.307 3.323 -29.136 1.00 76.75 87 LEU A N 1
ATOM 707 C CA . LEU A 1 87 ? 16.815 1.950 -29.031 1.00 76.75 87 LEU A CA 1
ATOM 708 C C . LEU A 1 87 ? 17.194 1.376 -30.406 1.00 76.75 87 LEU A C 1
ATOM 710 O O . LEU A 1 87 ? 18.249 0.760 -30.538 1.00 76.75 87 LEU A O 1
ATOM 714 N N . GLY A 1 88 ? 16.389 1.636 -31.439 1.00 70.81 88 GLY A N 1
ATOM 715 C CA . GLY A 1 88 ? 16.676 1.255 -32.822 1.00 70.81 88 GLY A CA 1
ATOM 716 C C . GLY A 1 88 ? 17.906 1.963 -33.395 1.00 70.81 88 GLY A C 1
ATOM 717 O O . GLY A 1 88 ? 18.720 1.333 -34.064 1.00 70.81 88 GLY A O 1
ATOM 718 N N . LEU A 1 89 ? 18.102 3.246 -33.080 1.00 71.94 89 LEU A N 1
ATOM 719 C CA . LEU A 1 89 ? 19.287 4.008 -33.476 1.00 71.94 89 LEU A CA 1
ATOM 720 C C . LEU A 1 89 ? 20.543 3.501 -32.757 1.00 71.94 89 LEU A C 1
ATOM 722 O O . LEU A 1 89 ? 21.582 3.330 -33.388 1.00 71.94 89 LEU A O 1
ATOM 726 N N . VAL A 1 90 ? 20.444 3.223 -31.454 1.00 76.56 90 VAL A N 1
ATOM 727 C CA . VAL A 1 90 ? 21.516 2.606 -30.658 1.00 76.56 90 VAL A CA 1
ATOM 728 C C . VAL A 1 90 ? 21.900 1.245 -31.236 1.00 76.56 90 VAL A C 1
ATOM 730 O O . VAL A 1 90 ? 23.088 0.960 -31.367 1.00 76.56 90 VAL A O 1
ATOM 733 N N . LEU A 1 91 ? 20.918 0.430 -31.632 1.00 74.44 91 LEU A N 1
ATOM 734 C CA . LEU A 1 91 ? 21.149 -0.866 -32.268 1.00 74.44 91 LEU A CA 1
ATOM 735 C C . LEU A 1 91 ? 21.833 -0.717 -33.634 1.00 74.44 91 LEU A C 1
ATOM 737 O O . LEU A 1 91 ? 22.838 -1.376 -33.890 1.00 74.44 91 LEU A O 1
ATOM 741 N N . ALA A 1 92 ? 21.341 0.184 -34.487 1.00 73.50 92 ALA A N 1
ATOM 742 C CA . ALA A 1 92 ? 21.921 0.445 -35.803 1.00 73.50 92 ALA A CA 1
ATOM 743 C C . ALA A 1 92 ? 23.367 0.963 -35.708 1.00 73.50 92 ALA A C 1
ATOM 745 O O . ALA A 1 92 ? 24.248 0.478 -36.418 1.00 73.50 92 ALA A O 1
ATOM 746 N N . LEU A 1 93 ? 23.633 1.903 -34.793 1.00 71.88 93 LEU A N 1
ATOM 747 C CA . LEU A 1 93 ? 24.977 2.422 -34.523 1.00 71.88 93 LEU A CA 1
ATOM 748 C C . LEU A 1 93 ? 25.895 1.339 -33.949 1.00 71.88 93 LEU A C 1
ATOM 750 O O . LEU A 1 93 ? 27.036 1.217 -34.386 1.00 71.88 93 LEU A O 1
ATOM 754 N N . GLY A 1 94 ? 25.400 0.534 -33.005 1.00 71.00 94 GLY A N 1
ATOM 755 C CA . GLY A 1 94 ? 26.140 -0.589 -32.435 1.00 71.00 94 GLY A CA 1
ATOM 756 C C . GLY A 1 94 ? 26.537 -1.616 -33.495 1.00 71.00 94 GLY A C 1
ATOM 757 O O . GLY A 1 94 ? 27.700 -2.005 -33.553 1.00 71.00 94 GLY A O 1
ATOM 758 N N . ASN A 1 95 ? 25.610 -1.994 -34.379 1.00 75.19 95 ASN A N 1
ATOM 759 C CA . ASN A 1 95 ? 25.877 -2.916 -35.485 1.00 75.19 95 ASN A CA 1
ATOM 760 C C . ASN A 1 95 ? 26.890 -2.336 -36.483 1.00 75.19 95 ASN A C 1
ATOM 762 O O . ASN A 1 95 ? 27.783 -3.051 -36.930 1.00 75.19 95 ASN A O 1
ATOM 766 N N . TYR A 1 96 ? 26.812 -1.036 -36.786 1.00 74.38 96 TYR A N 1
ATOM 767 C CA . TYR A 1 96 ? 27.781 -0.370 -37.659 1.00 74.38 96 TYR A CA 1
ATOM 768 C C . TYR A 1 96 ? 29.192 -0.345 -37.051 1.00 74.38 96 TYR A C 1
ATOM 770 O O . TYR A 1 96 ? 30.157 -0.742 -37.702 1.00 74.38 96 TYR A O 1
ATOM 778 N N . VAL A 1 97 ? 29.319 0.068 -35.785 1.00 73.94 97 VAL A N 1
ATOM 779 C CA . VAL A 1 97 ? 30.612 0.154 -35.081 1.00 73.94 97 VAL A CA 1
ATOM 780 C C . VAL A 1 97 ? 31.228 -1.232 -34.859 1.00 73.94 97 VAL A C 1
ATOM 782 O O . VAL A 1 97 ? 32.443 -1.388 -34.966 1.00 73.94 97 VAL A O 1
ATOM 785 N N . ASN A 1 98 ? 30.406 -2.251 -34.598 1.00 73.38 98 ASN A N 1
ATOM 786 C CA . ASN A 1 98 ? 30.858 -3.617 -34.327 1.00 73.38 98 ASN A CA 1
ATOM 787 C C . ASN A 1 98 ? 30.854 -4.529 -35.567 1.00 73.38 98 ASN A C 1
ATOM 789 O O . ASN A 1 98 ? 31.095 -5.727 -35.427 1.00 73.38 98 ASN A O 1
ATOM 793 N N . GLY A 1 99 ? 30.603 -4.000 -36.770 1.00 64.88 99 GLY A N 1
ATOM 794 C CA . GLY A 1 99 ? 30.362 -4.771 -38.001 1.00 64.88 99 GLY A CA 1
ATOM 795 C C . GLY A 1 99 ? 31.499 -5.702 -38.453 1.00 64.88 99 GLY A C 1
ATOM 796 O O . GLY A 1 99 ? 31.274 -6.597 -39.263 1.00 64.88 99 GLY A O 1
ATOM 797 N N . GLY A 1 100 ? 32.713 -5.543 -37.914 1.00 61.94 100 GLY A N 1
ATOM 798 C CA . GLY A 1 100 ? 33.840 -6.464 -38.127 1.00 61.94 100 GLY A CA 1
ATOM 799 C C . GLY A 1 100 ? 33.910 -7.635 -37.136 1.00 61.94 100 GLY A C 1
ATOM 800 O O . GLY A 1 100 ? 34.695 -8.563 -37.336 1.00 61.94 100 GLY A O 1
ATOM 801 N N . ASN A 1 101 ? 33.108 -7.612 -36.067 1.00 66.25 101 ASN A N 1
ATOM 802 C CA . ASN A 1 101 ? 33.097 -8.622 -35.016 1.00 66.25 101 ASN A CA 1
ATOM 803 C C . ASN A 1 101 ? 31.914 -9.586 -35.209 1.00 66.25 101 ASN A C 1
ATOM 805 O O . ASN A 1 101 ? 30.753 -9.214 -35.021 1.00 66.25 101 ASN A O 1
ATOM 809 N N . LYS A 1 102 ? 32.210 -10.846 -35.558 1.00 57.44 102 LYS A N 1
ATOM 810 C CA . LYS A 1 102 ? 31.216 -11.871 -35.948 1.00 57.44 102 LYS A CA 1
ATOM 811 C C . LYS A 1 102 ? 30.177 -12.202 -34.866 1.00 57.44 102 LYS A C 1
ATOM 813 O O . LYS A 1 102 ? 29.167 -12.816 -35.179 1.00 57.44 102 LYS A O 1
ATOM 818 N N . THR A 1 103 ? 30.410 -11.811 -33.614 1.00 58.94 103 THR A N 1
ATOM 819 C CA . THR A 1 103 ? 29.502 -12.049 -32.478 1.00 58.94 103 THR A CA 1
ATOM 820 C C . THR A 1 103 ? 28.751 -10.799 -32.007 1.00 58.94 103 THR A C 1
ATOM 822 O O . THR A 1 103 ? 27.856 -10.924 -31.178 1.00 58.94 103 THR A O 1
ATOM 825 N N . GLN A 1 104 ? 29.096 -9.600 -32.500 1.00 58.75 104 GLN A N 1
ATOM 826 C CA . GLN A 1 104 ? 28.560 -8.320 -31.997 1.00 58.75 104 GLN A CA 1
ATOM 827 C C . GLN A 1 104 ? 28.062 -7.355 -33.089 1.00 58.75 104 GLN A C 1
ATOM 829 O O . GLN A 1 104 ? 27.411 -6.369 -32.759 1.00 58.75 104 GLN A O 1
ATOM 834 N N . GLY A 1 105 ? 28.362 -7.606 -34.368 1.00 56.81 105 GLY A N 1
ATOM 835 C CA . GLY A 1 105 ? 28.031 -6.712 -35.488 1.00 56.81 105 GLY A CA 1
ATOM 836 C C . GLY A 1 105 ? 26.694 -6.966 -36.192 1.00 56.81 105 GLY A C 1
ATOM 837 O O . GLY A 1 105 ? 26.394 -6.287 -37.169 1.00 56.81 105 GLY A O 1
ATOM 838 N N . GLN A 1 106 ? 25.910 -7.954 -35.750 1.00 72.88 106 GLN A N 1
ATOM 839 C CA . GLN A 1 106 ? 24.651 -8.375 -36.388 1.00 72.88 106 GLN A CA 1
ATOM 840 C C . GLN A 1 106 ? 23.585 -8.728 -35.342 1.00 72.88 106 GLN A C 1
ATOM 842 O O . GLN A 1 106 ? 23.025 -9.819 -35.347 1.00 72.88 106 GLN A O 1
ATOM 847 N N . ALA A 1 107 ? 23.359 -7.834 -34.382 1.00 78.31 107 ALA A N 1
ATOM 848 C CA . ALA A 1 107 ? 22.362 -8.058 -33.347 1.00 78.31 107 ALA A CA 1
ATOM 849 C C . ALA A 1 107 ? 20.967 -7.605 -33.814 1.00 78.31 107 ALA A C 1
ATOM 851 O O . ALA A 1 107 ? 20.812 -6.483 -34.300 1.00 78.31 107 ALA A O 1
ATOM 852 N N . ASP A 1 108 ? 19.953 -8.444 -33.586 1.00 79.50 108 ASP A N 1
ATOM 853 C CA . ASP A 1 108 ? 18.528 -8.101 -33.764 1.00 79.50 108 ASP A CA 1
ATOM 854 C C . ASP A 1 108 ? 17.944 -7.361 -32.543 1.00 79.50 108 ASP A C 1
ATOM 856 O O . ASP A 1 108 ? 16.807 -6.891 -32.550 1.00 79.50 108 ASP A O 1
ATOM 860 N N . GLY A 1 109 ? 18.734 -7.240 -31.475 1.00 73.38 109 GLY A N 1
ATOM 861 C CA . GLY A 1 109 ? 18.386 -6.532 -30.251 1.00 73.38 109 GLY A CA 1
ATOM 862 C C . GLY A 1 109 ? 19.572 -6.455 -29.293 1.00 73.38 109 GLY A C 1
ATOM 863 O O . GLY A 1 109 ? 20.536 -7.208 -29.411 1.00 73.38 109 GLY A O 1
ATOM 864 N N . SER A 1 110 ? 19.510 -5.538 -28.331 1.00 71.19 110 SER A N 1
ATOM 865 C CA . SER A 1 110 ? 20.509 -5.418 -27.267 1.00 71.19 110 SER A CA 1
ATOM 866 C C . SER A 1 110 ? 19.839 -5.424 -25.897 1.00 71.19 110 SER A C 1
ATOM 868 O O . SER A 1 110 ? 18.714 -4.947 -25.733 1.00 71.19 110 SER A O 1
ATOM 870 N N . GLY A 1 111 ? 20.530 -5.983 -24.904 1.00 74.44 111 GLY A N 1
ATOM 871 C CA . GLY A 1 111 ? 20.133 -5.818 -23.512 1.00 74.44 111 GLY A CA 1
ATOM 872 C C . GLY A 1 111 ? 20.221 -4.344 -23.115 1.00 74.44 111 GLY A C 1
ATOM 873 O O . GLY A 1 111 ? 21.114 -3.619 -23.555 1.00 74.44 111 GLY A O 1
ATOM 874 N N . LEU A 1 112 ? 19.301 -3.879 -22.266 1.00 72.25 112 LEU A N 1
ATOM 875 C CA . LEU A 1 112 ? 19.285 -2.480 -21.811 1.00 72.25 112 LEU A CA 1
ATOM 876 C C . LEU A 1 112 ? 20.513 -2.109 -20.957 1.00 72.25 112 LEU A C 1
ATOM 878 O O . LEU A 1 112 ? 20.772 -0.928 -20.729 1.00 72.25 112 LEU A O 1
ATOM 882 N N . ASP A 1 113 ? 21.312 -3.095 -20.539 1.00 72.44 113 ASP A N 1
ATOM 883 C CA . ASP A 1 113 ? 22.618 -2.916 -19.897 1.00 72.44 113 ASP A CA 1
ATOM 884 C C . ASP A 1 113 ? 23.668 -2.269 -20.823 1.00 72.44 113 ASP A C 1
ATOM 886 O O . ASP A 1 113 ? 24.737 -1.865 -20.358 1.00 72.44 113 ASP A O 1
ATOM 890 N N . ILE A 1 114 ? 23.369 -2.134 -22.121 1.00 70.19 114 ILE A N 1
ATOM 891 C CA . ILE A 1 114 ? 24.170 -1.349 -23.064 1.00 70.19 114 ILE A CA 1
ATOM 892 C C . ILE A 1 114 ? 24.021 0.160 -22.841 1.00 70.19 114 ILE A C 1
ATOM 894 O O . ILE A 1 114 ? 24.975 0.901 -23.066 1.00 70.19 114 ILE A O 1
ATOM 898 N N . LEU A 1 115 ? 22.860 0.632 -22.364 1.00 72.50 115 LEU A N 1
ATOM 899 C CA . LEU A 1 115 ? 22.558 2.065 -22.264 1.00 72.50 115 LEU A CA 1
ATOM 900 C C . LEU A 1 115 ? 23.545 2.820 -21.358 1.00 72.50 115 LEU A C 1
ATOM 902 O O . LEU A 1 115 ? 24.040 3.868 -21.778 1.00 72.50 115 LEU A O 1
ATOM 906 N N . PRO A 1 116 ? 23.928 2.303 -20.171 1.00 69.81 116 PRO A N 1
ATOM 907 C CA . PRO A 1 116 ? 24.951 2.942 -19.350 1.00 69.81 116 PRO A CA 1
ATOM 908 C C . PRO A 1 116 ? 26.344 2.954 -19.992 1.00 69.81 116 PRO A C 1
ATOM 910 O O . PRO A 1 116 ? 27.135 3.819 -19.638 1.00 69.81 116 PRO A O 1
ATOM 913 N N . LYS A 1 117 ? 26.649 2.025 -20.913 1.00 69.50 117 LYS A N 1
ATOM 914 C CA . LYS A 1 117 ? 27.951 1.910 -21.602 1.00 69.50 117 LYS A CA 1
ATOM 915 C C . LYS A 1 117 ? 28.084 2.912 -22.755 1.00 69.50 117 LYS A C 1
ATOM 917 O O . LYS A 1 117 ? 29.194 3.262 -23.142 1.00 69.50 117 LYS A O 1
ATOM 922 N N . LEU A 1 118 ? 26.967 3.440 -23.272 1.00 67.31 118 LEU A N 1
ATOM 923 C CA . LEU A 1 118 ? 26.968 4.469 -24.324 1.00 67.31 118 LEU A CA 1
ATOM 924 C C . LEU A 1 118 ? 27.658 5.768 -23.889 1.00 67.31 118 LEU A C 1
ATOM 926 O O . LEU A 1 118 ? 28.211 6.474 -24.727 1.00 67.31 118 LEU A O 1
ATOM 930 N N . LYS A 1 119 ? 27.671 6.074 -22.584 1.00 69.75 119 LYS A N 1
ATOM 931 C CA . LYS A 1 119 ? 28.377 7.247 -22.038 1.00 69.75 119 LYS A CA 1
ATOM 932 C C . LYS A 1 119 ? 29.895 7.177 -22.258 1.00 69.75 119 LYS A C 1
ATOM 934 O O . LYS A 1 119 ? 30.552 8.215 -22.287 1.00 69.75 119 LYS A O 1
ATOM 939 N N . ASP A 1 120 ? 30.428 5.961 -22.380 1.00 68.81 120 ASP A N 1
ATOM 940 C CA . ASP A 1 120 ? 31.858 5.682 -22.485 1.00 68.81 120 ASP A CA 1
ATOM 941 C C . ASP A 1 120 ? 32.330 5.698 -23.954 1.00 68.81 120 ASP A C 1
ATOM 943 O O . ASP A 1 120 ? 33.533 5.686 -24.225 1.00 68.81 120 ASP A O 1
ATOM 947 N N . VAL A 1 121 ? 31.393 5.797 -24.910 1.00 63.72 121 VAL A N 1
ATOM 948 C CA . VAL A 1 121 ? 31.680 5.974 -26.338 1.00 63.72 121 VAL A CA 1
ATOM 949 C C . VAL A 1 121 ? 32.119 7.419 -26.584 1.00 63.72 121 VAL A C 1
ATOM 951 O O . VAL A 1 121 ? 31.343 8.368 -26.454 1.00 63.72 121 VAL A O 1
ATOM 954 N N . LYS A 1 122 ? 33.394 7.603 -26.937 1.00 56.78 122 LYS A N 1
ATOM 955 C CA . LYS A 1 122 ? 33.987 8.920 -27.202 1.00 56.78 122 LYS A CA 1
ATOM 956 C C . LYS A 1 122 ? 33.824 9.293 -28.680 1.00 56.78 122 LYS A C 1
ATOM 958 O O . LYS A 1 122 ? 34.182 8.514 -29.556 1.00 56.78 122 LYS A O 1
ATOM 963 N N . SER A 1 123 ? 33.308 10.494 -28.947 1.00 56.09 123 SER A N 1
ATOM 964 C CA . SER A 1 123 ? 33.312 11.098 -30.288 1.00 56.09 123 SER A CA 1
ATOM 965 C C . SER A 1 123 ? 34.728 11.544 -30.661 1.00 56.09 123 SER A C 1
ATOM 967 O O . SER A 1 123 ? 35.464 12.018 -29.795 1.00 56.09 123 SER A O 1
ATOM 969 N N . SER A 1 124 ? 35.086 11.443 -31.945 1.00 56.69 124 SER A N 1
ATOM 970 C CA . SER A 1 124 ? 36.342 11.992 -32.476 1.00 56.69 124 SER A CA 1
ATOM 971 C C . SER A 1 124 ? 36.350 13.525 -32.531 1.00 56.69 124 SER A C 1
ATOM 973 O O . SER A 1 124 ? 37.416 14.102 -32.721 1.00 56.69 124 SER A O 1
ATOM 975 N N . ASP A 1 125 ? 35.196 14.180 -32.361 1.00 56.78 125 ASP A N 1
ATOM 976 C CA . ASP A 1 125 ? 35.098 15.639 -32.348 1.00 56.78 125 ASP A CA 1
ATOM 977 C C . ASP A 1 125 ? 34.253 16.127 -31.160 1.00 56.78 125 ASP A C 1
ATOM 979 O O . ASP A 1 125 ? 33.117 15.685 -30.929 1.00 56.78 125 ASP A O 1
ATOM 983 N N . ALA A 1 126 ? 34.859 16.989 -30.348 1.00 51.28 126 ALA A N 1
ATOM 984 C CA . ALA A 1 126 ? 34.374 17.428 -29.046 1.00 51.28 126 ALA A CA 1
ATOM 985 C C . ALA A 1 126 ? 33.666 18.781 -29.175 1.00 51.28 126 ALA A C 1
ATOM 987 O O . ALA A 1 126 ? 34.197 19.807 -28.764 1.00 51.28 126 ALA A O 1
ATOM 988 N N . GLY A 1 127 ? 32.463 18.815 -29.754 1.00 50.47 127 GLY A N 1
ATOM 989 C CA . GLY A 1 127 ? 31.840 20.119 -29.989 1.00 50.47 127 GLY A CA 1
ATOM 990 C C . GLY A 1 127 ? 30.419 20.116 -30.525 1.00 50.47 127 GLY A C 1
ATOM 991 O O . GLY A 1 127 ? 30.190 20.691 -31.578 1.00 50.47 127 GLY A O 1
ATOM 992 N N . LYS A 1 128 ? 29.475 19.487 -29.813 1.00 47.28 128 LYS A N 1
ATOM 993 C CA . LYS A 1 128 ? 28.046 19.874 -29.702 1.00 47.28 128 LYS A CA 1
ATOM 994 C C . LYS A 1 128 ? 27.275 18.731 -29.045 1.00 47.28 128 LYS A C 1
ATOM 996 O O . LYS A 1 128 ? 27.007 17.706 -29.662 1.00 47.28 128 LYS A O 1
ATOM 1001 N N . LYS A 1 129 ? 26.917 18.907 -27.774 1.00 53.06 129 LYS A N 1
ATOM 1002 C CA . LYS A 1 129 ? 26.013 18.008 -27.053 1.00 53.06 129 LYS A CA 1
ATOM 1003 C C . LYS A 1 129 ? 24.708 18.746 -26.793 1.00 53.06 129 LYS A C 1
ATOM 1005 O O . LYS A 1 129 ? 24.693 19.622 -25.944 1.00 53.06 129 LYS A O 1
ATOM 1010 N N . GLN A 1 130 ? 23.640 18.373 -27.490 1.00 45.31 130 GLN A N 1
ATOM 1011 C CA . GLN A 1 130 ? 22.279 18.464 -26.956 1.00 45.31 130 GLN A CA 1
ATOM 1012 C C . GLN A 1 130 ? 21.379 17.544 -27.790 1.00 45.31 130 GLN A C 1
ATOM 1014 O O . GLN A 1 130 ? 20.975 17.884 -28.898 1.00 45.31 130 GLN A O 1
ATOM 1019 N N . CYS A 1 131 ? 21.090 16.348 -27.277 1.00 43.62 131 CYS A N 1
ATOM 1020 C CA . CYS A 1 131 ? 20.019 15.522 -27.822 1.00 43.62 131 CYS A CA 1
ATOM 1021 C C . CYS A 1 131 ? 18.706 16.067 -27.244 1.00 43.62 131 CYS A C 1
ATOM 1023 O O . CYS A 1 131 ? 18.483 15.972 -26.039 1.00 43.62 131 CYS A O 1
ATOM 1025 N N . VAL A 1 132 ? 17.873 16.695 -28.076 1.00 41.84 132 VAL A N 1
ATOM 1026 C CA . VAL A 1 132 ? 16.564 17.235 -27.674 1.00 41.84 132 VAL A CA 1
ATOM 1027 C C . VAL A 1 132 ? 15.531 16.118 -27.808 1.00 41.84 132 VAL A C 1
ATOM 1029 O O . VAL A 1 132 ? 14.733 16.096 -28.737 1.00 41.84 132 VAL A O 1
ATOM 1032 N N . PHE A 1 133 ? 15.589 15.139 -26.908 1.00 48.88 133 PHE A N 1
ATOM 1033 C CA . PHE A 1 133 ? 14.480 14.207 -26.712 1.00 48.88 133 PHE A CA 1
ATOM 1034 C C . PHE A 1 133 ? 13.702 14.631 -25.463 1.00 48.88 133 PHE A C 1
ATOM 1036 O O . PHE A 1 133 ? 14.333 14.992 -24.467 1.00 48.88 133 PHE A O 1
ATOM 1043 N N . PRO A 1 134 ? 12.356 14.579 -25.478 1.00 49.25 134 PRO A N 1
ATOM 1044 C CA . PRO A 1 134 ? 11.538 14.819 -24.295 1.00 49.25 134 PRO A CA 1
ATOM 1045 C C . PRO A 1 134 ? 11.688 13.635 -23.330 1.00 49.25 134 PRO A C 1
ATOM 1047 O O . PRO A 1 134 ? 10.842 12.746 -23.246 1.00 49.25 134 PRO A O 1
ATOM 1050 N N . LEU A 1 135 ? 12.820 13.586 -22.634 1.00 53.19 135 LEU A N 1
ATOM 1051 C CA . LEU A 1 135 ? 13.073 12.620 -21.578 1.00 53.19 135 LEU A CA 1
ATOM 1052 C C . LEU A 1 135 ? 12.296 13.026 -20.321 1.00 53.19 135 LEU A C 1
ATOM 1054 O O . LEU A 1 135 ? 11.935 14.184 -20.123 1.00 53.19 135 LEU A O 1
ATOM 1058 N N . ALA A 1 136 ? 11.972 12.050 -19.473 1.00 56.06 136 ALA A N 1
ATOM 1059 C CA . ALA A 1 136 ? 11.536 12.359 -18.116 1.00 56.06 136 ALA A CA 1
ATOM 1060 C C . ALA A 1 136 ? 12.608 13.095 -17.337 1.00 56.06 136 ALA A C 1
ATOM 1062 O O . ALA A 1 136 ? 13.795 12.817 -17.499 1.00 56.06 136 ALA A O 1
ATOM 1063 N N . GLU A 1 137 ? 12.149 14.029 -16.501 1.00 58.38 137 GLU A N 1
ATOM 1064 C CA . GLU A 1 137 ? 13.016 14.726 -15.569 1.00 58.38 137 GLU A CA 1
ATOM 1065 C C . GLU A 1 137 ? 13.771 13.674 -14.742 1.00 58.38 137 GLU A C 1
ATOM 1067 O O . GLU A 1 137 ? 13.151 12.702 -14.282 1.00 58.38 137 GLU A O 1
ATOM 1072 N N . PRO A 1 138 ? 15.095 13.817 -14.550 1.00 60.72 138 PRO A N 1
ATOM 1073 C CA . PRO A 1 138 ? 15.912 12.833 -13.838 1.00 60.72 138 PRO A CA 1
ATOM 1074 C C . PRO A 1 138 ? 15.338 12.426 -12.472 1.00 60.72 138 PRO A C 1
ATOM 1076 O O . PRO A 1 138 ? 15.453 11.270 -12.066 1.00 60.72 138 PRO A O 1
ATOM 1079 N N . GLN A 1 139 ? 14.665 13.350 -11.782 1.00 62.69 139 GLN A N 1
ATOM 1080 C CA . GLN A 1 139 ? 14.000 13.118 -10.502 1.00 62.69 139 GLN A CA 1
ATOM 1081 C C . GLN A 1 139 ? 12.804 12.160 -10.614 1.00 62.69 139 GLN A C 1
ATOM 1083 O O . GLN A 1 139 ? 12.605 11.338 -9.720 1.00 62.69 139 GLN A O 1
ATOM 1088 N N . GLU A 1 140 ? 12.014 12.233 -11.689 1.00 61.78 140 GLU A N 1
ATOM 1089 C CA . GLU A 1 140 ? 10.888 11.315 -11.920 1.00 61.78 140 GLU A CA 1
ATOM 1090 C C . GLU A 1 140 ? 11.398 9.906 -12.244 1.00 61.78 140 GLU A C 1
ATOM 1092 O O . GLU A 1 140 ? 10.884 8.923 -11.711 1.00 61.78 140 GLU A O 1
ATOM 1097 N N . LEU A 1 141 ? 12.460 9.806 -13.053 1.00 61.81 141 LEU A N 1
ATOM 1098 C CA . LEU A 1 141 ? 13.118 8.534 -13.372 1.00 61.81 141 LEU A CA 1
ATOM 1099 C C . LEU A 1 141 ? 13.731 7.875 -12.135 1.00 61.81 141 LEU A C 1
ATOM 1101 O O . LEU A 1 141 ? 13.614 6.664 -11.967 1.00 61.81 141 LEU A O 1
ATOM 1105 N N . PHE A 1 142 ? 14.356 8.660 -11.259 1.00 68.00 142 PHE A N 1
ATOM 1106 C CA . PHE A 1 142 ? 14.951 8.156 -10.025 1.00 68.00 142 PHE A CA 1
ATOM 1107 C C . PHE A 1 142 ? 13.905 7.689 -9.005 1.00 68.00 142 PHE A C 1
ATOM 1109 O O . PHE A 1 142 ? 14.118 6.705 -8.300 1.00 68.00 142 PHE A O 1
ATOM 1116 N N . GLN A 1 143 ? 12.763 8.371 -8.910 1.00 66.44 143 GLN A N 1
ATOM 1117 C CA . GLN A 1 143 ? 11.663 7.904 -8.064 1.00 66.44 143 GLN A CA 1
ATOM 1118 C C . GLN A 1 143 ? 11.015 6.639 -8.635 1.00 66.44 143 GLN A C 1
ATOM 1120 O O . GLN A 1 143 ? 10.710 5.713 -7.886 1.00 66.44 143 GLN A O 1
ATOM 1125 N N . ALA A 1 144 ? 10.867 6.560 -9.958 1.00 66.44 144 ALA A N 1
ATOM 1126 C CA . ALA A 1 144 ? 10.348 5.372 -10.620 1.00 66.44 144 ALA A CA 1
ATOM 1127 C C . ALA A 1 144 ? 11.276 4.162 -10.521 1.00 66.44 144 ALA A C 1
ATOM 1129 O O . ALA A 1 144 ? 10.793 3.056 -10.301 1.00 66.44 144 ALA A O 1
ATOM 1130 N N . SER A 1 145 ? 12.593 4.353 -10.617 1.00 67.19 145 SER A N 1
ATOM 1131 C CA . SER A 1 145 ? 13.556 3.255 -10.485 1.00 67.19 145 SER A CA 1
ATOM 1132 C C . SER A 1 145 ? 13.600 2.657 -9.077 1.00 67.19 145 SER A C 1
ATOM 1134 O O . SER A 1 145 ? 13.969 1.497 -8.913 1.00 67.19 145 SER A O 1
ATOM 1136 N N . GLN A 1 146 ? 13.207 3.427 -8.061 1.00 71.19 146 GLN A N 1
ATOM 1137 C CA . GLN A 1 146 ? 13.101 2.958 -6.679 1.00 71.19 146 GLN A CA 1
ATOM 1138 C C . GLN A 1 146 ? 11.756 2.298 -6.365 1.00 71.19 146 GLN A C 1
ATOM 1140 O O . GLN A 1 146 ? 11.626 1.634 -5.334 1.00 71.19 146 GLN A O 1
ATOM 1145 N N . MET A 1 147 ? 10.750 2.468 -7.226 1.00 75.06 147 MET A N 1
ATOM 1146 C CA . MET A 1 147 ? 9.443 1.864 -7.024 1.00 75.06 147 MET A CA 1
ATOM 1147 C C . MET A 1 147 ? 9.508 0.361 -7.310 1.00 75.06 147 MET A C 1
ATOM 1149 O O . MET A 1 147 ? 9.788 -0.069 -8.425 1.00 75.06 147 MET A O 1
ATOM 1153 N N . LYS A 1 148 ? 9.185 -0.447 -6.299 1.00 76.44 148 LYS A N 1
ATOM 1154 C CA . LYS A 1 148 ? 9.031 -1.897 -6.442 1.00 76.44 148 LYS A CA 1
ATOM 1155 C C . LYS A 1 148 ? 7.570 -2.253 -6.680 1.00 76.44 148 LYS A C 1
ATOM 1157 O O . LYS A 1 148 ? 6.679 -1.779 -5.965 1.00 76.44 148 LYS A O 1
ATOM 1162 N N . PHE A 1 149 ? 7.314 -3.113 -7.662 1.00 77.12 149 PHE A N 1
ATOM 1163 C CA . PHE A 1 149 ? 5.959 -3.585 -7.954 1.00 77.12 149 PHE A CA 1
ATOM 1164 C C . PHE A 1 149 ? 5.384 -4.394 -6.788 1.00 77.12 149 PHE A C 1
ATOM 1166 O O . PHE A 1 149 ? 4.187 -4.314 -6.516 1.00 77.12 149 PHE A O 1
ATOM 1173 N N . GLU A 1 150 ? 6.232 -5.106 -6.048 1.00 77.56 150 GLU A N 1
ATOM 1174 C CA . GLU A 1 150 ? 5.854 -5.882 -4.868 1.00 77.56 150 GLU A CA 1
ATOM 1175 C C . GLU A 1 150 ? 5.278 -4.985 -3.766 1.00 77.56 150 GLU A C 1
ATOM 1177 O O . GLU A 1 150 ? 4.253 -5.321 -3.165 1.00 77.56 150 GLU A O 1
ATOM 1182 N N . ASP A 1 151 ? 5.896 -3.822 -3.540 1.00 79.69 151 ASP A N 1
ATOM 1183 C CA . ASP A 1 151 ? 5.451 -2.847 -2.541 1.00 79.69 151 ASP A CA 1
ATOM 1184 C C . ASP A 1 151 ? 4.130 -2.198 -2.959 1.00 79.69 151 ASP A C 1
ATOM 1186 O O . ASP A 1 151 ? 3.225 -2.035 -2.144 1.00 79.69 151 ASP A O 1
ATOM 1190 N N . PHE A 1 152 ? 3.969 -1.877 -4.245 1.00 84.06 152 PHE A N 1
ATOM 1191 C CA . PHE A 1 152 ? 2.702 -1.361 -4.766 1.00 84.06 152 PHE A CA 1
ATOM 1192 C C . PHE A 1 152 ? 1.558 -2.374 -4.621 1.00 84.06 152 PHE A C 1
ATOM 1194 O O . PHE A 1 152 ? 0.474 -2.041 -4.143 1.00 84.06 152 PHE A O 1
ATOM 1201 N N . GLN A 1 153 ? 1.805 -3.639 -4.965 1.00 84.62 153 GLN A N 1
ATOM 1202 C CA . GLN A 1 153 ? 0.825 -4.706 -4.773 1.00 84.62 153 GLN A CA 1
ATOM 1203 C C . GLN A 1 153 ? 0.493 -4.929 -3.293 1.00 84.62 153 GLN A C 1
ATOM 1205 O O . GLN A 1 153 ? -0.650 -5.246 -2.958 1.00 84.62 153 GLN A O 1
ATOM 1210 N N . LYS A 1 154 ? 1.479 -4.788 -2.401 1.00 89.12 154 LYS A N 1
ATOM 1211 C CA . LYS A 1 154 ? 1.272 -4.893 -0.955 1.00 89.12 154 LYS A CA 1
ATOM 1212 C C . LYS A 1 154 ? 0.341 -3.793 -0.452 1.00 89.12 154 LYS A C 1
ATOM 1214 O O . LYS A 1 154 ? -0.589 -4.117 0.283 1.00 89.12 154 LYS A O 1
ATOM 1219 N N . ASP A 1 155 ? 0.534 -2.554 -0.895 1.00 88.94 155 ASP A N 1
ATOM 1220 C CA . ASP A 1 155 ? -0.329 -1.426 -0.526 1.00 88.94 155 ASP A CA 1
ATOM 1221 C C . ASP A 1 155 ? -1.770 -1.635 -1.007 1.00 88.94 155 ASP A C 1
ATOM 1223 O O . ASP A 1 155 ? -2.711 -1.464 -0.232 1.00 88.94 155 ASP A O 1
ATOM 1227 N N . LEU A 1 156 ? -1.957 -2.105 -2.246 1.00 90.94 156 LEU A N 1
ATOM 1228 C CA . LEU A 1 156 ? -3.283 -2.437 -2.780 1.00 90.94 156 LEU A CA 1
ATOM 1229 C C . LEU A 1 156 ? -3.967 -3.560 -1.986 1.00 90.94 156 LEU A C 1
ATOM 1231 O O . LEU A 1 156 ? -5.159 -3.476 -1.688 1.00 90.94 156 LEU A O 1
ATOM 1235 N N . ARG A 1 157 ? -3.225 -4.616 -1.621 1.00 91.31 157 ARG A N 1
ATOM 1236 C CA . ARG A 1 157 ? -3.753 -5.707 -0.784 1.00 91.31 157 ARG A CA 1
ATOM 1237 C C . ARG A 1 157 ? -4.126 -5.214 0.608 1.00 91.31 157 ARG A C 1
ATOM 1239 O O . ARG A 1 157 ? -5.179 -5.600 1.107 1.00 91.31 157 ARG A O 1
ATOM 1246 N N . LYS A 1 158 ? -3.288 -4.369 1.212 1.00 90.12 158 LYS A N 1
ATOM 1247 C CA . LYS A 1 158 ? -3.552 -3.769 2.519 1.00 90.12 158 LYS A CA 1
ATOM 1248 C C . LYS A 1 158 ? -4.841 -2.951 2.474 1.00 90.12 158 LYS A C 1
ATOM 1250 O O . LYS A 1 158 ? -5.766 -3.279 3.202 1.00 90.12 158 LYS A O 1
ATOM 1255 N N . LEU A 1 159 ? -4.957 -2.006 1.538 1.00 90.62 159 LEU A N 1
ATOM 1256 C CA . LEU A 1 159 ? -6.160 -1.185 1.394 1.00 90.62 159 LEU A CA 1
ATOM 1257 C C . LEU A 1 159 ? -7.415 -2.035 1.139 1.00 90.62 159 LEU A C 1
ATOM 1259 O O . LEU A 1 159 ? -8.472 -1.765 1.697 1.00 90.62 159 LEU A O 1
ATOM 1263 N N . LYS A 1 160 ? -7.309 -3.097 0.332 1.00 90.00 160 LYS A N 1
ATOM 1264 C CA . LYS A 1 160 ? -8.414 -4.041 0.103 1.00 90.00 160 LYS A CA 1
ATOM 1265 C C . LYS A 1 160 ? -8.846 -4.758 1.384 1.00 90.00 160 LYS A C 1
ATOM 1267 O O . LYS A 1 160 ? -10.039 -4.976 1.570 1.00 90.00 160 LYS A O 1
ATOM 1272 N N . ASN A 1 161 ? -7.900 -5.164 2.226 1.00 89.06 161 ASN A N 1
ATOM 1273 C CA . ASN A 1 161 ? -8.203 -5.815 3.500 1.00 89.06 161 ASN A CA 1
ATOM 1274 C C . ASN A 1 161 ? -8.823 -4.823 4.487 1.00 89.06 161 ASN A C 1
ATOM 1276 O O . ASN A 1 161 ? -9.828 -5.147 5.113 1.00 89.06 161 ASN A O 1
ATOM 1280 N N . ASP A 1 162 ? -8.273 -3.610 4.545 1.00 86.56 162 ASP A N 1
ATOM 1281 C CA . ASP A 1 162 ? -8.775 -2.520 5.378 1.00 86.56 162 ASP A CA 1
ATOM 1282 C C . ASP A 1 162 ? -10.213 -2.145 4.975 1.00 86.56 162 ASP A C 1
ATOM 1284 O O . ASP A 1 162 ? -11.054 -1.963 5.840 1.00 86.56 162 ASP A O 1
ATOM 1288 N N . LEU A 1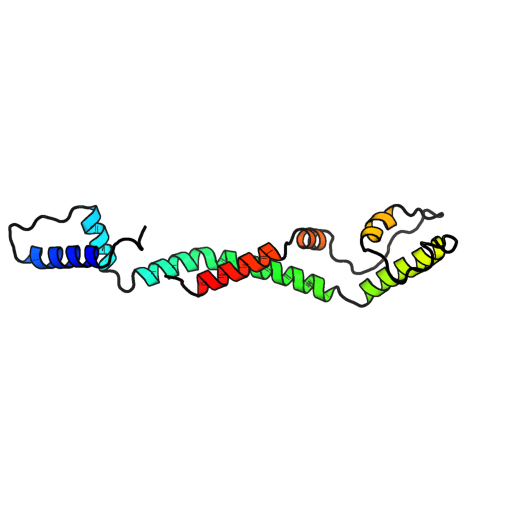 163 ? -10.545 -2.124 3.677 1.00 86.19 163 LEU A N 1
ATOM 1289 C CA . LEU A 1 163 ? -11.905 -1.863 3.175 1.00 86.19 163 LEU A CA 1
ATOM 1290 C C . LEU A 1 163 ? -12.901 -2.995 3.440 1.00 86.19 163 LEU A C 1
ATOM 1292 O O . LEU A 1 163 ? -14.095 -2.746 3.578 1.00 86.19 163 LEU A O 1
ATOM 1296 N N . LYS A 1 164 ? -12.433 -4.246 3.456 1.00 83.12 164 LYS A N 1
ATOM 1297 C CA . LYS A 1 164 ? -13.294 -5.405 3.715 1.00 83.12 164 LYS A CA 1
ATOM 1298 C C . LYS A 1 164 ? -13.733 -5.499 5.167 1.00 83.12 164 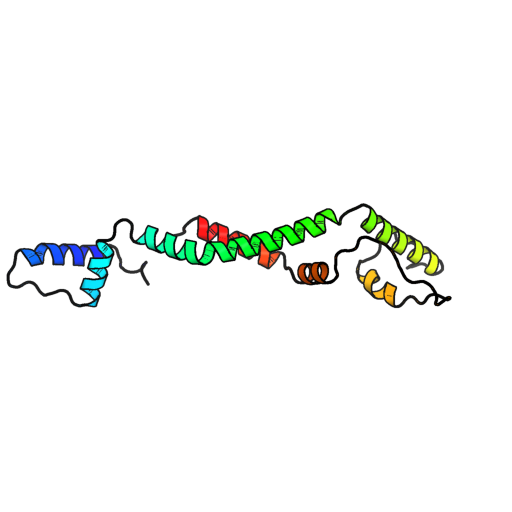LYS A C 1
ATOM 1300 O O . LYS A 1 164 ? -14.662 -6.250 5.437 1.00 83.12 164 LYS A O 1
ATOM 1305 N N . GLY A 1 165 ? -13.066 -4.772 6.064 1.00 67.44 165 GLY A N 1
ATOM 1306 C CA . GLY A 1 165 ? -13.352 -4.817 7.485 1.00 67.44 165 GLY A CA 1
ATOM 1307 C C . GLY A 1 165 ? -13.359 -6.240 8.005 1.00 67.44 165 GLY A C 1
ATOM 1308 O O . GLY A 1 165 ? -14.370 -6.671 8.541 1.00 67.44 165 GLY A O 1
ATOM 1309 N N . ASN A 1 166 ? -12.256 -6.975 7.808 1.00 54.03 166 ASN A N 1
ATOM 1310 C CA . ASN A 1 166 ? -12.059 -8.254 8.490 1.00 54.03 166 ASN A CA 1
ATOM 1311 C C . ASN A 1 166 ? -12.018 -7.990 10.011 1.00 54.03 166 ASN A C 1
ATOM 1313 O O . ASN A 1 166 ? -10.947 -7.772 10.581 1.00 54.03 166 ASN A O 1
ATOM 1317 N N . ILE A 1 167 ? -13.211 -7.939 10.604 1.00 48.06 167 ILE A N 1
ATOM 1318 C CA . ILE A 1 167 ? -13.532 -7.974 12.031 1.00 48.06 167 ILE A CA 1
ATOM 1319 C C . ILE A 1 167 ? -13.496 -9.431 12.483 1.00 48.06 167 ILE A C 1
ATOM 1321 O O . ILE A 1 167 ? -13.936 -10.306 11.702 1.00 48.06 167 ILE A O 1
#

Organism: Microtus ochrogaster (NCBI:txid79684)

Sequence (167 aa):
FFQRAHSDELEKTEKHSRSSKDKENAKSLDKPEQFLYELSLIPNFSERVFCILFQSTFSESICSISRKLELLQKLHQKNGPGVMQVLGLVLALGNYVNGGNKTQGQADGSGLDILPKLKDVKSSDAGKKQCVFPLAEPQELFQASQMKFEDFQKDLRKLKNDLKGNI

InterPro domains:
  IPR001265 Formin homology family, Cappuccino subfamily [PR00828] (1-15)
  IPR001265 Formin homology family, Cappuccino subfamily [PR00828] (140-161)
  IPR015425 Formin, FH2 domain [PF02181] (9-126)
  IPR015425 Formin, FH2 domain [PS51444] (1-167)
  IPR042201 Formin, FH2 domain superfamily [G3DSA:1.20.58.2220] (4-165)